Protein 2EGO (pdb70)

Solvent-accessible surface area: 10134 Å² total; per-residue (Å²): 171,126,79,103,90,87,8,55,0,116,40,35,118,154,87,108,9,6,21,88,12,18,18,26,40,48,35,135,37,14,4,2,0,25,64,24,81,137,106,10,21,0,72,166,31,33,6,59,46,0,11,6,3,18,7,0,68,70,83,94,4,128,76,25,140,79,188,94,0,59,74,36,20,170,90,28,34,53,78,0,107,0,40,3,29,96,5,123,172,130,83,98,60,92,7,53,0,121,40,36,119,161,89,109,11,7,30,77,15,72,22,10,4,0,23,148,116,72,115,14,8,6,2,24,108,25,84,138,100,11,18,0,74,163,30,35,6,59,62,11,5,3,8,12,8,0,70,69,80,85,14,131,58,34,179,58,183,68,1,49,66,41,22,144,91,25,38,50,81,0,108,1,42,0,42,122,8,155

Organism: Rattus norvegicus (NCBI:txid10116)

B-factor: mean 13.37, std 6.41, range [5.0, 46.19]

Secondary structure (DSSP, 8-state):
---EEEEEEE--TT---SEEEEEEE---EEEEEEEE-TT-HHHHTT--TTPEEEEETTEE-TT--HHHHHHHHHHTTTEEEEEEE---/---EEEEEEE--TT----EEEEEEEE---EEEEEEEEE-TTSHHHHHT--TTPEEEEETTEE-TT--HHHHHHHHHHTTTEEEEEEE---

Radius of gyration: 17.41 Å; Cα contacts (8 Å, |Δi|>4): 403; chains: 2; bounding box: 45×31×47 Å

GO terms:
  GO:0045211 postsynaptic membrane (C, EXP)
  GO:0005886 plasma membrane (C, EXP)
  GO:0030165 PDZ domain binding (F, IDA)
  GO:0031267 small GTPase binding (F, IDA)
  GO:0042802 identical protein binding (F, IPI)
  GO:0005515 protein binding (F, IPI)
  GO:0098978 glutamatergic synapse (C, IDA)
  GO:0098978 glutamatergic synapse (C, IMP)
  GO:0014069 postsynaptic density (C, IDA)
  GO:0014069 postsynaptic density (C, IMP)
  GO:0098978 glutamatergic synapse (C, IEP)
  GO:0014069 postsynaptic density (C, IEP)

InterPro domains:
  IPR001478 PDZ domain [PF00595] (101-184)
  IPR001478 PDZ domain [PS50106] (100-189)
  IPR001478 PDZ domain [SM00228] (109-189)
  IPR036034 PDZ superfamily [G3DSA:2.30.42.10] (95-189)
  IPR036034 PDZ superfamily [SSF50156] (90-190)
  IPR052122 Intracellular Trafficking and Signaling Regulator [PTHR15963] (1-392)

Sequence (178 aa):
SQQRKVLTLEKGDNQTFGFEIQTYGLVEMVTFVARVHESSPAQLAGLTPGDTIASVNGLNVEGIRHREIVDIIKASGNVLRLETLYGTSQQRKVLTLEKGDNQTFGFEIQTYGLHHVEMVTFVARVHESSPAQLAGLTPGDTIASVNGLNVEGIRHREIVDIIKASGNVLRLETLYGT

Structure (mmCIF, N/CA/C/O backbone):
data_2EGO
#
_entry.id   2EGO
#
_cell.length_a   111.282
_cell.length_b   30.034
_cell.length_c   80.111
_cell.angle_alpha   90
_cell.angle_beta   132.328
_cell.angle_gamma   90
#
_symmetry.space_group_name_H-M   'C 1 2 1'
#
loop_
_entity.id
_entity.type
_entity.pdbx_description
1 polymer 'General receptor for phosphoinositides 1-associated scaffold protein'
2 water water
#
loop_
_atom_site.group_PDB
_atom_site.id
_atom_site.type_symbol
_atom_site.label_atom_id
_atom_site.label_alt_id
_atom_site.label_comp_id
_atom_site.label_asym_id
_atom_site.label_entity_id
_atom_site.label_seq_id
_atom_site.pdbx_PDB_ins_code
_atom_site.Cartn_x
_atom_site.Cartn_y
_atom_site.Cartn_z
_atom_site.occupancy
_atom_site.B_iso_or_equiv
_atom_site.auth_seq_id
_atom_site.auth_comp_id
_atom_site.auth_asym_id
_atom_site.auth_atom_id
_atom_site.pdbx_PDB_model_num
ATOM 1 N N . SER A 1 2 ? 37.513 1.270 -0.700 1.00 16.92 95 SER A N 1
ATOM 2 C CA . SER A 1 2 ? 37.896 2.261 0.371 1.00 16.26 95 SER A CA 1
ATOM 3 C C . SER A 1 2 ? 37.495 3.697 0.011 1.00 13.71 95 SER A C 1
ATOM 4 O O . SER A 1 2 ? 38.193 4.371 -0.748 1.00 12.06 95 SER A O 1
ATOM 7 N N . GLN A 1 3 ? 36.377 4.162 0.561 1.00 11.69 96 GLN A N 1
ATOM 8 C CA . GLN A 1 3 ? 35.892 5.514 0.297 1.00 10.09 96 GLN A CA 1
ATOM 9 C C . GLN A 1 3 ? 35.882 6.329 1.587 1.00 8.49 96 GLN A C 1
ATOM 10 O O . GLN A 1 3 ? 35.011 6.150 2.428 1.00 8.21 96 GLN A O 1
ATOM 16 N N . GLN A 1 4 ? 36.852 7.223 1.729 1.00 8.47 97 GLN A N 1
ATOM 17 C CA . GLN A 1 4 ? 36.962 8.062 2.918 1.00 9.01 97 GLN A CA 1
ATOM 18 C C . GLN A 1 4 ? 35.930 9.184 2.991 1.00 9.73 97 GLN A C 1
ATOM 19 O O . GLN A 1 4 ? 35.651 9.713 4.073 1.00 8.80 97 GLN A O 1
ATOM 25 N N . ARG A 1 5 ? 35.369 9.543 1.839 1.00 9.81 98 ARG A N 1
ATOM 26 C CA . ARG A 1 5 ? 34.393 10.624 1.755 1.00 9.52 98 ARG A CA 1
ATOM 27 C C . ARG A 1 5 ? 32.940 10.215 1.974 1.00 9.15 98 ARG A C 1
ATOM 28 O O . ARG A 1 5 ? 32.437 9.286 1.339 1.00 9.25 98 ARG A O 1
ATOM 36 N N . LYS A 1 6 ? 32.272 10.930 2.874 1.00 8.22 99 LYS A N 1
ATOM 37 C CA . LYS A 1 6 ? 30.867 10.693 3.182 1.00 7.82 99 LYS A CA 1
ATOM 38 C C . LYS A 1 6 ? 30.083 11.985 2.973 1.00 7.49 99 LYS A C 1
ATOM 39 O O . LYS A 1 6 ? 30.561 13.069 3.312 1.00 8.05 99 LYS A O 1
ATOM 45 N N . VAL A 1 7 ? 28.886 11.864 2.404 1.00 6.87 100 VAL A N 1
ATOM 46 C CA . VAL A 1 7 ? 28.028 13.022 2.175 1.00 6.05 100 VAL A CA 1
ATOM 47 C C . VAL A 1 7 ? 26.871 12.963 3.159 1.00 5.71 100 VAL A C 1
ATOM 48 O O . VAL A 1 7 ? 26.210 11.933 3.294 1.00 6.36 100 VAL A O 1
ATOM 52 N N . LEU A 1 8 ? 26.635 14.065 3.863 1.00 5.53 101 LEU A N 1
ATOM 53 C CA . LEU A 1 8 ? 25.561 14.110 4.848 1.00 6.83 101 LEU A CA 1
ATOM 54 C C . LEU A 1 8 ? 24.600 15.274 4.645 1.00 6.73 101 LEU A C 1
ATOM 55 O O . LEU A 1 8 ? 24.946 16.293 4.052 1.00 6.37 101 LEU A O 1
ATOM 60 N N . THR A 1 9 ? 23.393 15.116 5.167 1.00 7.60 102 THR A N 1
ATOM 61 C CA . THR A 1 9 ? 22.399 16.169 5.088 1.00 8.16 102 THR A CA 1
ATOM 62 C C . THR A 1 9 ? 21.771 16.362 6.469 1.00 8.53 102 THR A C 1
ATOM 63 O O . THR A 1 9 ? 21.140 15.445 7.014 1.00 8.89 102 THR A O 1
ATOM 67 N N . LEU A 1 10 ? 21.967 17.548 7.040 1.00 8.03 103 LEU A N 1
ATOM 68 C CA . LEU A 1 10 ? 21.406 17.870 8.346 1.00 9.36 103 LEU A CA 1
ATOM 69 C C . LEU A 1 10 ? 20.160 18.732 8.186 1.00 10.36 103 LEU A C 1
ATOM 70 O O . LEU A 1 10 ? 20.091 19.571 7.286 1.00 10.57 103 LEU A O 1
ATOM 75 N N . GLU A 1 11 ? 19.178 18.525 9.059 1.00 11.55 104 GLU A N 1
ATOM 76 C CA . GLU A 1 11 ? 17.943 19.302 9.009 1.00 12.77 104 GLU A CA 1
ATOM 77 C C . GLU A 1 11 ? 17.505 19.650 10.416 1.00 12.42 104 GLU A C 1
ATOM 78 O O . GLU A 1 11 ? 17.469 18.783 11.289 1.00 11.76 104 GLU A O 1
ATOM 84 N N . LYS A 1 12 ? 17.168 20.919 10.628 1.00 11.77 105 LYS A N 1
ATOM 85 C CA . LYS A 1 12 ? 16.752 21.393 11.939 1.00 12.18 105 LYS A CA 1
ATOM 86 C C . LYS A 1 12 ? 15.501 22.256 11.864 1.00 12.86 105 LYS A C 1
ATOM 87 O O . LYS A 1 12 ? 14.973 22.529 10.778 1.00 12.18 105 LYS A O 1
ATOM 93 N N . GLY A 1 13 ? 15.040 22.687 13.034 1.00 12.69 106 GLY A N 1
ATOM 94 C CA . GLY A 1 13 ? 13.876 23.543 13.121 1.00 14.68 106 GLY A CA 1
ATOM 95 C C . GLY A 1 13 ? 14.337 24.986 13.136 1.00 15.90 106 GLY A C 1
ATOM 96 O O . GLY A 1 13 ? 15.529 25.256 13.280 1.00 15.89 106 GLY A O 1
ATOM 97 N N . ASP A 1 14 ? 13.396 25.914 13.004 1.00 17.59 107 ASP A N 1
ATOM 98 C CA . ASP A 1 14 ? 13.712 27.337 12.974 1.00 19.97 107 ASP A CA 1
ATOM 99 C C . ASP A 1 14 ? 14.561 27.917 14.087 1.00 20.41 107 ASP A C 1
ATOM 100 O O . ASP A 1 14 ? 15.630 28.476 13.836 1.00 21.99 107 ASP A O 1
ATOM 105 N N . ASN A 1 15 ? 14.080 27.799 15.316 1.00 19.87 108 ASN A N 1
ATOM 106 C CA . ASN A 1 15 ? 14.777 28.376 16.453 1.00 19.82 108 ASN A CA 1
ATOM 107 C C . ASN A 1 15 ? 15.791 27.459 17.126 1.00 18.65 108 ASN A C 1
ATOM 108 O O . ASN A 1 15 ? 15.906 27.431 18.356 1.00 18.06 108 ASN A O 1
ATOM 113 N N . GLN A 1 16 ? 16.542 26.716 16.325 1.00 18.33 109 GLN A N 1
ATOM 114 C CA . GLN A 1 16 ? 17.540 25.823 16.895 1.00 16.65 109 GLN A CA 1
ATOM 115 C C . GLN A 1 16 ? 18.766 25.707 16.017 1.00 14.42 109 GLN A C 1
ATOM 116 O O .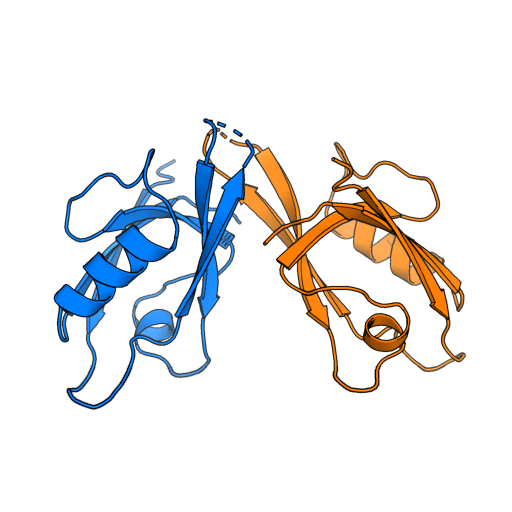 GLN A 1 16 ? 18.776 26.170 14.874 1.00 12.40 109 GLN A O 1
ATOM 122 N N . THR A 1 17 ? 19.802 25.094 16.577 1.00 12.67 110 THR A N 1
ATOM 123 C CA . THR A 1 17 ? 21.067 24.897 15.888 1.00 11.75 110 THR A CA 1
ATOM 124 C C . THR A 1 17 ? 21.225 23.442 15.480 1.00 9.94 110 THR A C 1
ATOM 125 O O . THR A 1 17 ? 20.478 22.570 15.939 1.00 9.88 110 THR A O 1
ATOM 129 N N . PHE A 1 18 ? 22.200 23.192 14.612 1.00 9.49 111 PHE A N 1
ATOM 130 C CA . PHE A 1 18 ? 22.468 21.844 14.120 1.00 9.53 111 PHE A CA 1
ATOM 131 C C . PHE A 1 18 ? 23.081 20.939 15.177 1.00 9.14 111 PHE A C 1
ATOM 132 O O . PHE A 1 18 ? 23.009 19.715 15.070 1.00 9.39 111 PHE A O 1
ATOM 140 N N . GLY A 1 19 ? 23.689 21.540 16.193 1.00 8.95 112 GLY A N 1
ATOM 141 C CA . GLY A 1 19 ? 24.273 20.747 17.260 1.00 8.93 112 GLY A CA 1
ATOM 142 C C . GLY A 1 19 ? 25.699 20.262 17.089 1.00 8.95 112 GLY A C 1
ATOM 143 O O . GLY A 1 19 ? 26.019 19.134 17.468 1.00 9.69 112 GLY A O 1
ATOM 144 N N . PHE A 1 20 ? 26.567 21.089 16.519 1.00 8.18 113 PHE A N 1
ATOM 145 C CA . PHE A 1 20 ? 27.959 20.694 16.369 1.00 8.15 113 PHE A CA 1
ATOM 146 C C . PHE A 1 20 ? 28.881 21.908 16.342 1.00 9.12 113 PHE A C 1
ATOM 147 O O . PHE A 1 20 ? 28.451 23.027 16.049 1.00 9.99 113 PHE A O 1
ATOM 155 N N . GLU A 1 21 ? 30.146 21.673 16.672 1.00 9.27 114 GLU A N 1
ATOM 156 C CA . GLU A 1 21 ? 31.161 22.714 16.675 1.00 10.40 114 GLU A CA 1
ATOM 157 C C . GLU A 1 21 ? 32.287 22.296 15.746 1.00 9.42 114 GLU A C 1
ATOM 158 O O . GLU A 1 21 ? 32.586 21.108 15.617 1.00 10.44 114 GLU A O 1
ATOM 164 N N . ILE A 1 22 ? 32.901 23.268 15.084 1.00 8.42 115 ILE A N 1
ATOM 165 C CA . ILE A 1 22 ? 34.009 22.977 14.186 1.00 7.62 115 ILE A CA 1
ATOM 166 C C . ILE A 1 22 ? 35.283 23.570 14.764 1.00 7.86 115 ILE A C 1
ATOM 167 O O . ILE A 1 22 ? 35.231 24.451 15.621 1.00 6.80 115 ILE A O 1
ATOM 172 N N . GLN A 1 23 ? 36.421 23.067 14.297 1.00 6.75 116 GLN A N 1
ATOM 173 C CA . GLN A 1 23 ? 37.721 23.552 14.738 1.00 7.76 116 GLN A CA 1
ATOM 174 C C . GLN A 1 23 ? 38.663 23.566 13.549 1.00 8.80 116 GLN A C 1
ATOM 175 O O . GLN A 1 23 ? 38.796 22.572 12.831 1.00 7.25 116 GLN A O 1
ATOM 181 N N . THR A 1 24 ? 39.300 24.709 13.332 1.00 9.36 117 THR A N 1
ATOM 182 C CA . THR A 1 24 ? 40.236 24.860 12.234 1.00 11.29 117 THR A CA 1
ATOM 183 C C . THR A 1 24 ? 41.624 24.675 12.824 1.00 12.68 117 THR A C 1
ATOM 184 O O . THR A 1 24 ? 42.035 25.402 13.739 1.00 13.71 117 THR A O 1
ATOM 188 N N . TYR A 1 25 ? 42.331 23.687 12.297 1.00 13.28 118 TYR A N 1
ATOM 189 C CA . TYR A 1 25 ? 43.650 23.318 12.777 1.00 15.34 118 TYR A CA 1
ATOM 190 C C . TYR A 1 25 ? 44.750 23.441 11.726 1.00 16.00 118 TYR A C 1
ATOM 191 O O . TYR A 1 25 ? 44.590 23.001 10.588 1.00 15.53 118 TYR A O 1
ATOM 200 N N . GLY A 1 26 ? 45.877 24.037 12.112 1.00 16.60 119 GLY A N 1
ATOM 201 C CA . GLY A 1 26 ? 46.978 24.181 11.179 1.00 17.98 119 GLY A CA 1
ATOM 202 C C . GLY A 1 26 ? 47.905 22.980 11.178 1.00 19.21 119 GLY A C 1
ATOM 203 O O . GLY A 1 26 ? 48.558 22.695 12.188 1.00 19.64 119 GLY A O 1
ATOM 204 N N . LEU A 1 27 ? 47.963 22.282 10.045 1.00 19.76 120 LEU A N 1
ATOM 205 C CA . LEU A 1 27 ? 48.810 21.101 9.875 1.00 21.01 120 LEU A CA 1
ATOM 206 C C . LEU A 1 27 ? 50.257 21.486 9.582 1.00 21.02 120 LEU A C 1
ATOM 207 O O . LEU A 1 27 ? 50.531 22.554 9.029 1.00 20.74 120 LEU A O 1
ATOM 212 N N . VAL A 1 35 ? 46.645 20.136 3.844 1.00 24.60 128 VAL A N 1
ATOM 213 C CA . VAL A 1 35 ? 47.661 21.174 3.903 1.00 25.16 128 VAL A CA 1
ATOM 214 C C . VAL A 1 35 ? 47.206 22.384 4.695 1.00 25.65 128 VAL A C 1
ATOM 215 O O . VAL A 1 35 ? 46.005 22.619 4.831 1.00 26.68 128 VAL A O 1
ATOM 216 N N . GLU A 1 36 ? 48.165 23.153 5.212 1.00 25.86 129 GLU A N 1
ATOM 217 C CA . GLU A 1 36 ? 47.871 24.342 6.007 1.00 25.74 129 GLU A CA 1
ATOM 218 C C . GLU A 1 36 ? 46.670 24.143 6.927 1.00 24.09 129 GLU A C 1
ATOM 219 O O . GLU A 1 36 ? 46.622 23.182 7.699 1.00 24.11 129 GLU A O 1
ATOM 225 N N . MET A 1 37 ? 45.694 25.044 6.825 1.00 22.59 130 MET A N 1
ATOM 226 C CA . MET A 1 37 ? 44.504 24.972 7.663 1.00 20.98 130 MET A CA 1
ATOM 227 C C . MET A 1 37 ? 43.475 23.942 7.193 1.00 19.91 130 MET A C 1
ATOM 228 O O . MET A 1 37 ? 43.075 23.924 6.025 1.00 19.60 130 MET A O 1
ATOM 233 N N . VAL A 1 38 ? 43.061 23.094 8.130 1.00 17.61 131 VAL A N 1
ATOM 234 C CA . VAL A 1 38 ? 42.071 22.043 7.898 1.00 16.37 131 VAL A CA 1
ATOM 235 C C . VAL A 1 38 ? 41.025 22.185 8.992 1.00 13.41 131 VAL A C 1
ATOM 236 O O . VAL A 1 38 ? 41.357 22.458 10.144 1.00 14.41 131 VAL A O 1
ATOM 240 N N . THR A 1 39 ? 39.767 21.988 8.635 1.00 11.30 132 THR A N 1
ATOM 241 C CA . THR A 1 39 ? 38.683 22.105 9.593 1.00 9.97 132 THR A CA 1
ATOM 242 C C . THR A 1 39 ? 38.059 20.740 9.846 1.00 9.95 132 THR A C 1
ATOM 243 O O . THR A 1 39 ? 37.793 19.982 8.911 1.00 9.10 132 THR A O 1
ATOM 247 N N . PHE A 1 40 ? 37.851 20.412 11.117 1.00 8.57 133 PHE A N 1
ATOM 248 C CA . PHE A 1 40 ? 37.246 19.132 11.450 1.00 7.66 133 PHE A CA 1
ATOM 249 C C . PHE A 1 40 ? 36.098 19.326 12.427 1.00 7.04 133 PHE A C 1
ATOM 250 O O . PHE A 1 40 ? 35.897 20.426 12.948 1.00 6.40 133 PHE A O 1
ATOM 258 N N . VAL A 1 41 ? 35.320 18.270 12.641 1.00 5.21 134 VAL A N 1
ATOM 259 C CA . VAL A 1 41 ? 34.197 18.330 13.566 1.00 6.32 134 VAL A CA 1
ATOM 260 C C . VAL A 1 41 ? 34.761 18.181 14.978 1.00 7.05 134 VAL A C 1
ATOM 261 O O . VAL A 1 41 ? 35.234 17.108 15.354 1.00 6.85 134 VAL A O 1
ATOM 265 N N . ALA A 1 42 ? 34.713 19.263 15.749 1.00 8.30 135 ALA A N 1
ATOM 266 C CA . A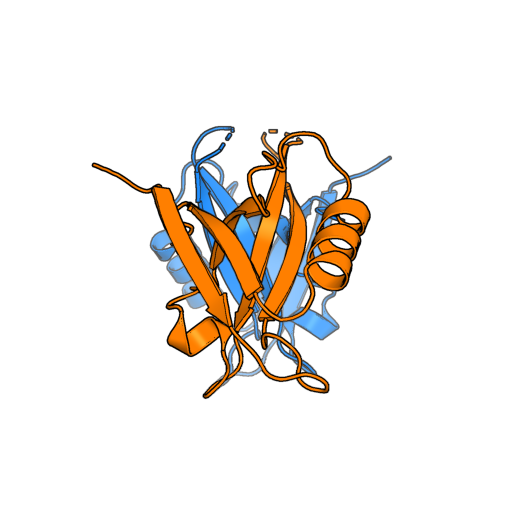LA A 1 42 ? 35.248 19.251 17.102 1.00 8.40 135 ALA A CA 1
ATOM 267 C C . ALA A 1 42 ? 34.333 18.571 18.109 1.00 8.83 135 ALA A C 1
ATOM 268 O O . ALA A 1 42 ? 34.794 17.853 19.003 1.00 8.98 135 ALA A O 1
ATOM 270 N N . ARG A 1 43 ? 33.036 18.798 17.959 1.00 8.97 136 ARG A N 1
ATOM 271 C CA . ARG A 1 43 ? 32.057 18.242 18.878 1.00 10.95 136 ARG A CA 1
ATOM 272 C C . ARG A 1 43 ? 30.665 18.132 18.257 1.00 9.26 136 ARG A C 1
ATOM 273 O O . ARG A 1 43 ? 30.293 18.937 17.398 1.00 10.61 136 ARG A O 1
ATOM 281 N N . VAL A 1 44 ? 29.918 17.118 18.688 1.00 8.25 137 VAL A N 1
ATOM 282 C CA . VAL A 1 44 ? 28.553 16.867 18.234 1.00 8.06 137 VAL A CA 1
ATOM 283 C C . VAL A 1 44 ? 27.705 16.576 19.475 1.00 8.53 137 VAL A C 1
ATOM 284 O O . VAL A 1 44 ? 28.002 15.648 20.227 1.00 7.36 137 VAL A O 1
ATOM 288 N N . HIS A 1 45 ? 26.653 17.361 19.689 1.00 8.12 138 HIS A N 1
ATOM 289 C CA . HIS A 1 45 ? 25.801 17.173 20.862 1.00 9.65 138 HIS A CA 1
ATOM 290 C C . HIS A 1 45 ? 24.846 15.995 20.770 1.00 9.70 138 HIS A C 1
ATOM 291 O O . HIS A 1 45 ? 24.336 15.665 19.698 1.00 8.89 138 HIS A O 1
ATOM 298 N N . GLU A 1 46 ? 24.610 15.372 21.919 1.00 10.59 139 GLU A N 1
ATOM 299 C CA . GLU A 1 46 ? 23.695 14.245 22.034 1.00 11.31 139 GLU A CA 1
ATOM 300 C C . GLU A 1 46 ? 22.300 14.685 21.621 1.00 11.06 139 GLU A C 1
ATOM 301 O O . GLU A 1 46 ? 21.873 15.782 21.973 1.00 11.30 139 GLU A O 1
ATOM 307 N N . SER A 1 47 ? 21.599 13.824 20.887 1.00 10.21 140 SER A N 1
ATOM 308 C CA . SER A 1 47 ? 20.228 14.093 20.443 1.00 10.87 140 SER A CA 1
ATOM 309 C C . SER A 1 47 ? 20.074 15.215 19.411 1.00 10.02 140 SER A C 1
ATOM 310 O O . SER A 1 47 ? 18.953 15.632 19.116 1.00 10.03 140 SER A O 1
ATOM 313 N N . SER A 1 48 ? 21.188 15.684 18.861 1.00 9.35 141 SER A N 1
ATOM 314 C CA . SER A 1 48 ? 21.174 16.785 17.894 1.00 9.50 141 SER A CA 1
ATOM 315 C C . SER A 1 48 ? 20.939 16.378 16.443 1.00 9.55 141 SER A C 1
ATOM 316 O O . SER A 1 48 ? 21.063 15.206 16.084 1.00 7.91 141 SER A O 1
ATOM 319 N N . PRO A 1 49 ? 20.597 17.363 15.588 1.00 8.92 142 PRO A N 1
ATOM 320 C CA . PRO A 1 49 ? 20.359 17.125 14.162 1.00 8.39 142 PRO A CA 1
ATOM 321 C C . PRO A 1 49 ? 21.639 16.555 13.547 1.00 7.88 142 PRO A C 1
ATOM 322 O O . PRO A 1 49 ? 21.591 15.658 12.700 1.00 6.47 142 PRO A O 1
ATOM 326 N N . ALA A 1 50 ? 22.780 17.091 13.986 1.00 7.18 143 ALA A N 1
ATOM 327 C CA . ALA A 1 50 ? 24.084 16.651 13.503 1.00 7.00 143 ALA A CA 1
ATOM 328 C C . ALA A 1 50 ? 24.319 15.177 13.838 1.00 7.63 143 ALA A C 1
ATOM 329 O O . ALA A 1 50 ? 24.785 14.410 12.997 1.00 7.09 143 ALA A O 1
ATOM 331 N N . GLN A 1 51 ? 24.000 14.782 15.066 1.00 8.27 144 GLN A N 1
ATOM 332 C CA . GLN A 1 51 ? 24.183 13.391 15.460 1.00 8.39 144 GLN A CA 1
ATOM 333 C C . GLN A 1 51 ? 23.259 12.494 14.639 1.00 8.70 144 GLN A C 1
ATOM 334 O O . GLN A 1 51 ? 23.678 11.449 14.142 1.00 10.32 144 GLN A O 1
ATOM 340 N N . LEU A 1 52 ? 22.005 12.911 14.497 1.00 8.96 145 LEU A N 1
ATOM 341 C CA . LEU A 1 52 ? 21.027 12.137 13.741 1.00 9.90 145 LEU A CA 1
ATOM 342 C C . LEU A 1 52 ? 21.479 11.956 12.290 1.00 9.95 145 LEU A C 1
ATOM 343 O O . LEU A 1 52 ? 21.258 10.906 11.683 1.00 7.44 145 LEU A O 1
ATOM 348 N N . ALA A 1 53 ? 22.124 12.983 11.746 1.00 8.47 146 ALA A N 1
ATOM 349 C CA . ALA A 1 53 ? 22.606 12.942 10.370 1.00 9.42 146 ALA A CA 1
ATOM 350 C C . ALA A 1 53 ? 23.872 12.099 10.240 1.00 9.53 146 ALA A C 1
ATOM 351 O O . ALA A 1 53 ? 24.330 11.809 9.127 1.00 9.15 146 ALA A O 1
ATOM 353 N N . GLY A 1 54 ? 24.448 11.722 11.379 1.00 8.27 147 GLY A N 1
ATOM 354 C CA . GLY A 1 54 ? 25.650 10.916 11.361 1.00 9.32 147 GLY A CA 1
ATOM 355 C C . GLY A 1 54 ? 26.964 11.676 11.453 1.00 9.37 147 GLY A C 1
ATOM 356 O O . GLY A 1 54 ? 28.028 11.079 11.302 1.00 9.45 147 GLY A O 1
ATOM 357 N N . LEU A 1 55 ? 26.909 12.982 11.701 1.00 8.87 148 LEU A N 1
ATOM 358 C CA . LEU A 1 55 ? 28.134 13.768 11.799 1.00 7.99 148 LEU A CA 1
ATOM 359 C C . LEU A 1 55 ? 28.943 13.217 12.969 1.00 8.49 148 LEU A C 1
ATOM 360 O O . LEU A 1 55 ? 28.410 13.009 14.063 1.00 7.73 148 LEU A O 1
ATOM 365 N N . THR A 1 56 ? 30.232 12.989 12.742 1.00 8.68 149 THR A N 1
ATOM 366 C CA . THR A 1 56 ? 31.071 12.400 13.774 1.00 7.95 149 THR A CA 1
ATOM 367 C C . THR A 1 56 ? 32.328 13.195 14.106 1.00 7.10 149 THR A C 1
ATOM 368 O O . THR A 1 56 ? 33.090 13.576 13.219 1.00 6.08 149 THR A O 1
ATOM 372 N N . PRO A 1 57 ? 32.556 13.451 15.408 1.00 7.06 150 PRO A N 1
ATOM 373 C CA . PRO A 1 57 ? 33.717 14.202 15.893 1.00 7.03 150 PRO A CA 1
ATOM 374 C C . PRO A 1 57 ? 35.035 13.629 15.382 1.00 6.92 150 PRO A C 1
ATOM 375 O O . PRO A 1 57 ? 35.253 12.416 15.415 1.00 7.16 150 PRO A O 1
ATOM 379 N N . GLY A 1 58 ? 35.908 14.510 14.907 1.00 6.13 151 GLY A N 1
ATOM 380 C CA . GLY A 1 58 ? 37.194 14.075 14.400 1.00 6.45 151 GLY A CA 1
ATOM 381 C C . GLY A 1 58 ? 37.268 13.962 12.890 1.00 6.95 151 GLY A C 1
ATOM 382 O O . GLY A 1 58 ? 38.358 13.880 12.331 1.00 6.50 151 GLY A O 1
ATOM 383 N N . ASP A 1 59 ? 36.111 13.952 12.227 1.00 6.69 152 ASP A N 1
ATOM 384 C CA . ASP A 1 59 ? 36.077 13.852 10.774 1.00 5.70 152 ASP A CA 1
ATOM 385 C C . ASP A 1 59 ? 36.420 15.200 10.171 1.00 5.92 152 ASP A C 1
ATOM 386 O O . ASP A 1 59 ? 35.991 16.235 10.673 1.00 6.25 152 ASP A O 1
ATOM 391 N N . THR A 1 60 ? 37.206 15.186 9.102 1.00 5.64 153 THR A N 1
ATOM 392 C CA . THR A 1 60 ? 37.595 16.422 8.439 1.00 6.95 153 THR A CA 1
ATOM 393 C C . THR A 1 60 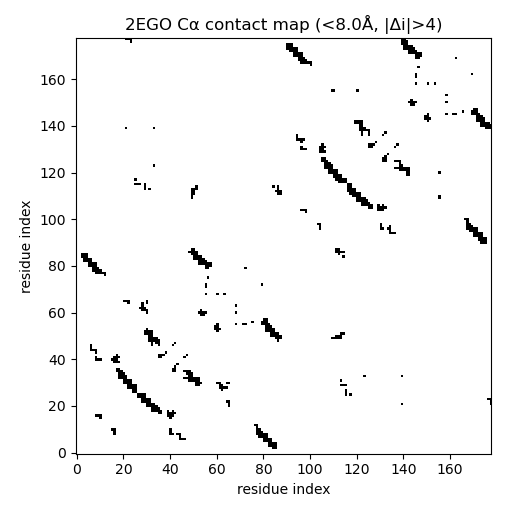? 36.443 16.899 7.565 1.00 7.26 153 THR A C 1
ATOM 394 O O . THR A 1 60 ? 35.840 16.109 6.838 1.00 7.23 153 THR A O 1
ATOM 398 N N . ILE A 1 61 ? 36.120 18.185 7.641 1.00 6.47 154 ILE A N 1
ATOM 399 C CA . ILE A 1 61 ? 35.048 18.709 6.806 1.00 7.58 154 ILE A CA 1
ATOM 400 C C . ILE A 1 61 ? 35.671 19.085 5.460 1.00 6.84 154 ILE A C 1
ATOM 401 O O . ILE A 1 61 ? 36.558 19.930 5.388 1.00 7.78 154 ILE A O 1
ATOM 406 N N . ALA A 1 62 ? 35.225 18.428 4.395 1.00 6.84 155 ALA A N 1
ATOM 407 C CA . ALA A 1 62 ? 35.768 18.697 3.068 1.00 6.22 155 ALA A CA 1
ATOM 408 C C . ALA A 1 62 ? 35.007 19.809 2.348 1.00 5.65 155 ALA A C 1
ATOM 409 O O . ALA A 1 62 ? 35.602 20.616 1.641 1.00 6.37 155 ALA A O 1
ATOM 411 N N . SER A 1 63 ? 33.695 19.848 2.532 1.00 5.80 156 SER A N 1
ATOM 412 C CA . SER A 1 63 ? 32.889 20.865 1.874 1.00 6.82 156 SER A CA 1
ATOM 413 C C . SER A 1 63 ? 31.611 21.168 2.639 1.00 6.37 156 SER A C 1
ATOM 414 O O . SER A 1 63 ? 31.165 20.387 3.477 1.00 7.20 156 SER A O 1
ATOM 417 N N . VAL A 1 64 ? 31.031 22.321 2.348 1.00 5.00 157 VAL A N 1
ATOM 418 C CA . VAL A 1 64 ? 29.790 22.730 2.981 1.00 5.73 157 VAL A CA 1
ATOM 419 C C . VAL A 1 64 ? 28.914 23.306 1.883 1.00 5.00 157 VAL A C 1
ATOM 420 O O . VAL A 1 64 ? 29.309 24.250 1.216 1.00 5.44 157 VAL A O 1
ATOM 424 N N . ASN A 1 65 ? 27.737 22.716 1.697 1.00 5.87 158 ASN A N 1
ATOM 425 C CA . ASN A 1 65 ? 26.808 23.145 0.662 1.00 6.57 158 ASN A CA 1
ATOM 426 C C . ASN A 1 65 ? 27.516 23.246 -0.691 1.00 7.20 158 ASN A C 1
ATOM 427 O O . ASN A 1 65 ? 27.326 24.203 -1.444 1.00 6.90 158 ASN A O 1
ATOM 432 N N . GLY A 1 66 ? 28.342 22.244 -0.987 1.00 7.41 159 GLY A N 1
ATOM 433 C CA . GLY A 1 66 ? 29.048 22.199 -2.255 1.00 8.74 159 GLY A CA 1
ATOM 434 C C . GLY A 1 66 ? 30.289 23.059 -2.388 1.00 9.15 159 GLY A C 1
ATOM 435 O O . GLY A 1 66 ? 30.897 23.125 -3.465 1.00 9.17 159 GLY A O 1
ATOM 436 N N . LEU A 1 67 ? 30.676 23.721 -1.307 1.00 8.17 160 LEU A N 1
ATOM 437 C CA . LEU A 1 67 ? 31.857 24.565 -1.345 1.00 10.00 160 LEU A CA 1
ATOM 438 C C . LEU A 1 67 ? 33.039 23.900 -0.644 1.00 9.79 160 LEU A C 1
ATOM 439 O O . LEU A 1 67 ? 32.944 23.528 0.520 1.00 9.02 160 LEU A O 1
ATOM 444 N N . ASN A 1 68 ? 34.142 23.749 -1.371 1.00 9.68 161 ASN A N 1
ATOM 445 C CA . ASN A 1 68 ? 35.367 23.170 -0.828 1.00 11.20 161 ASN A CA 1
ATOM 446 C C . ASN A 1 68 ? 35.877 24.188 0.202 1.00 11.60 161 ASN A C 1
ATOM 447 O O . ASN A 1 68 ? 36.105 25.349 -0.136 1.00 10.58 161 ASN A O 1
ATOM 452 N N . VAL A 1 69 ? 36.057 23.762 1.450 1.00 12.12 162 VAL A N 1
ATOM 453 C CA . VAL A 1 69 ? 36.505 24.693 2.485 1.00 13.84 162 VAL A CA 1
ATOM 454 C C . VAL A 1 69 ? 38.009 24.742 2.764 1.00 15.55 162 VAL A C 1
ATOM 455 O O . VAL A 1 69 ? 38.442 25.402 3.702 1.00 15.75 162 VAL A O 1
ATOM 459 N N . GLU A 1 70 ? 38.793 24.057 1.937 1.00 17.93 163 GLU A N 1
ATOM 460 C CA . GLU A 1 70 ? 40.255 23.999 2.064 1.00 20.62 163 GLU A CA 1
ATOM 461 C C . GLU A 1 70 ? 40.941 25.262 2.625 1.00 21.43 163 GLU A C 1
ATOM 462 O O . GLU A 1 70 ? 41.442 25.256 3.759 1.00 22.32 163 GLU A O 1
ATOM 468 N N . GLY A 1 71 ? 40.957 26.345 1.858 1.00 20.69 164 GLY A N 1
ATOM 469 C CA . GLY A 1 71 ? 41.631 27.546 2.343 1.00 20.94 164 GLY A CA 1
ATOM 470 C C . GLY A 1 71 ? 40.747 28.548 3.059 1.00 20.46 164 GLY A C 1
ATOM 471 O O . GLY A 1 71 ? 40.920 29.761 2.906 1.00 21.18 164 GLY A O 1
ATOM 472 N N . ILE A 1 72 ? 39.812 28.053 3.860 1.00 18.68 165 ILE A N 1
ATOM 473 C CA . ILE A 1 72 ? 38.889 28.925 4.576 1.00 17.21 165 ILE A CA 1
ATOM 474 C C . ILE A 1 72 ? 38.993 28.740 6.091 1.00 17.30 165 ILE A C 1
ATOM 475 O O . ILE A 1 72 ? 39.191 27.619 6.569 1.00 17.79 165 ILE A O 1
ATOM 480 N N . ARG A 1 73 ? 38.862 29.834 6.843 1.00 15.73 166 ARG A N 1
ATOM 481 C CA . ARG A 1 73 ? 38.954 29.766 8.305 1.00 15.38 166 ARG A CA 1
ATOM 482 C C . ARG A 1 73 ? 37.620 29.591 9.017 1.00 13.85 166 ARG A C 1
ATOM 483 O O . ARG A 1 73 ? 36.555 29.727 8.424 1.00 13.40 166 ARG A O 1
ATOM 491 N N . HIS A 1 74 ? 37.707 29.316 10.317 1.00 13.37 167 HIS A N 1
ATOM 492 C CA . HIS A 1 74 ? 36.550 29.073 11.175 1.00 12.80 167 HIS A CA 1
ATOM 493 C C . HIS A 1 74 ? 35.330 29.972 10.974 1.00 12.06 167 HIS A C 1
ATOM 494 O O . HIS A 1 74 ? 34.242 29.491 10.650 1.00 11.38 167 HIS A O 1
ATOM 501 N N . ARG A 1 75 ? 35.500 31.276 11.159 1.00 11.44 168 ARG A N 1
ATOM 502 C CA . ARG A 1 75 ? 34.362 32.177 11.039 1.00 10.75 168 ARG A CA 1
ATOM 503 C C . ARG A 1 75 ? 33.653 32.195 9.690 1.00 9.46 168 ARG A C 1
ATOM 504 O O . ARG A 1 75 ? 32.427 32.253 9.647 1.00 8.12 168 ARG A O 1
ATOM 512 N N . GLU A 1 76 ? 34.410 32.154 8.600 1.00 8.63 169 GLU A N 1
ATOM 513 C CA . GLU A 1 76 ? 33.794 32.171 7.275 1.00 9.51 169 GLU A CA 1
ATOM 514 C C . GLU A 1 76 ? 32.943 30.916 7.066 1.00 9.47 169 GLU A C 1
ATOM 515 O O . GLU A 1 76 ? 31.872 30.972 6.460 1.00 7.60 169 GLU A O 1
ATOM 521 N N . ILE A 1 77 ? 33.423 29.789 7.579 1.00 9.50 170 ILE A N 1
ATOM 522 C CA . ILE A 1 77 ? 32.688 28.535 7.466 1.00 7.97 170 ILE A CA 1
ATOM 523 C C . ILE A 1 77 ? 31.432 28.608 8.334 1.00 7.73 170 ILE A C 1
ATOM 524 O O . ILE A 1 77 ? 30.363 28.170 7.927 1.00 7.84 170 ILE A O 1
ATOM 529 N N . VAL A 1 78 ? 31.551 29.169 9.536 1.00 8.56 171 VAL A N 1
ATOM 530 C CA . VAL A 1 78 ? 30.385 29.292 10.403 1.00 8.64 171 VAL A CA 1
ATOM 531 C C . VAL A 1 78 ? 29.340 30.195 9.740 1.00 8.30 171 VAL A C 1
ATOM 532 O O . VAL A 1 78 ? 28.140 29.964 9.870 1.00 8.10 171 VAL A O 1
ATOM 536 N N . ASP A 1 79 ? 29.803 31.216 9.023 1.00 8.02 172 ASP A N 1
ATOM 537 C CA . ASP A 1 79 ? 28.891 32.133 8.345 1.00 7.55 172 ASP A CA 1
ATOM 538 C C . ASP A 1 79 ? 28.110 31.366 7.289 1.00 7.97 172 ASP A C 1
ATOM 539 O O . ASP A 1 79 ? 26.900 31.538 7.142 1.00 7.28 172 ASP A O 1
ATOM 544 N N . ILE A 1 80 ? 28.817 30.519 6.550 1.00 7.19 173 ILE A N 1
ATOM 545 C CA . ILE A 1 80 ? 28.178 29.716 5.521 1.00 7.45 173 ILE A CA 1
ATOM 546 C C . ILE A 1 80 ? 27.131 28.818 6.165 1.00 7.49 173 ILE A C 1
ATOM 547 O O . ILE A 1 80 ? 26.010 28.693 5.663 1.00 7.42 173 ILE A O 1
ATOM 552 N N . ILE A 1 81 ? 27.494 28.196 7.282 1.00 7.69 174 ILE A N 1
ATOM 553 C CA . ILE A 1 81 ? 26.566 27.322 7.979 1.00 7.79 174 ILE A CA 1
ATOM 554 C C . ILE A 1 81 ? 25.339 28.097 8.442 1.00 8.27 174 ILE A C 1
ATOM 555 O O . ILE A 1 81 ? 24.216 27.626 8.295 1.00 9.52 174 ILE A O 1
ATOM 560 N N . LYS A 1 82 ? 25.541 29.293 8.993 1.00 9.63 175 LYS A N 1
ATOM 561 C CA . LYS A 1 82 ? 24.406 30.085 9.453 1.00 10.79 175 LYS A CA 1
ATOM 562 C C . LYS A 1 82 ? 23.494 30.495 8.290 1.00 9.97 175 LYS A C 1
ATOM 563 O O . LYS A 1 82 ? 22.269 30.467 8.420 1.00 10.67 175 LYS A O 1
ATOM 569 N N . ALA A 1 83 ? 24.087 30.861 7.158 1.00 10.41 176 ALA A N 1
ATOM 570 C CA . ALA A 1 83 ? 23.309 31.283 5.991 1.00 9.57 176 ALA A CA 1
ATOM 571 C C . ALA A 1 83 ? 22.485 30.148 5.383 1.00 9.32 176 ALA A C 1
ATOM 572 O O . ALA A 1 83 ? 21.480 30.388 4.712 1.00 9.66 176 ALA A O 1
ATOM 574 N N . SER A 1 84 ? 22.906 28.915 5.646 1.00 9.07 177 SER A N 1
ATOM 575 C CA . SER A 1 84 ? 22.245 27.727 5.111 1.00 9.84 177 SER A CA 1
ATOM 576 C C . SER A 1 84 ? 20.804 27.486 5.588 1.00 10.00 177 SER A C 1
ATOM 577 O O . SER A 1 84 ? 20.062 26.723 4.966 1.00 10.49 177 SER A O 1
ATOM 580 N N . GLY A 1 85 ? 20.398 28.123 6.681 1.00 9.75 178 GLY A N 1
ATOM 581 C CA . GLY A 1 85 ? 19.043 27.926 7.169 1.00 10.73 178 GLY A CA 1
ATOM 582 C C . GLY A 1 85 ? 18.840 26.608 7.902 1.00 10.05 178 GLY A C 1
ATOM 583 O O . GLY A 1 85 ? 19.715 26.179 8.649 1.00 10.37 178 GLY A O 1
ATOM 584 N N . ASN A 1 86 ? 17.705 25.951 7.666 1.00 10.76 179 ASN A N 1
ATOM 585 C CA . ASN A 1 86 ? 17.381 24.686 8.335 1.00 10.21 179 ASN A CA 1
ATOM 586 C C . ASN A 1 86 ? 17.909 23.404 7.696 1.00 9.05 179 ASN A C 1
ATOM 587 O O . ASN A 1 86 ? 17.729 22.318 8.247 1.00 8.71 179 ASN A O 1
ATOM 592 N N . VAL A 1 87 ? 18.534 23.524 6.531 1.00 7.40 180 VAL A N 1
ATOM 593 C CA . VAL A 1 87 ? 19.089 22.363 5.853 1.00 8.99 180 VAL A CA 1
ATOM 594 C C . VAL A 1 87 ? 20.551 22.647 5.558 1.00 8.13 180 VAL A C 1
ATOM 595 O O . VAL A 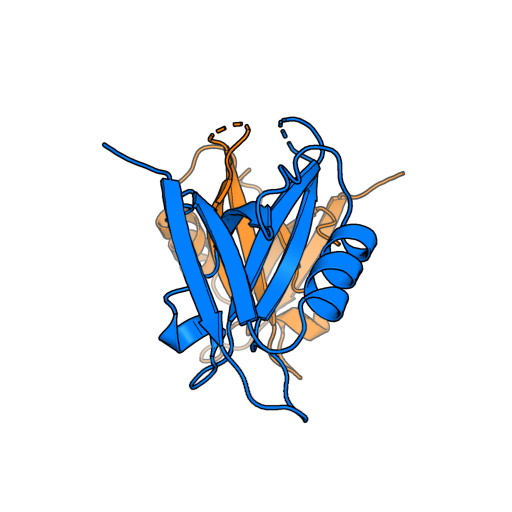1 87 ? 20.897 23.731 5.090 1.00 9.59 180 VAL A O 1
ATOM 599 N N . LEU A 1 88 ? 21.411 21.677 5.847 1.00 6.95 181 LEU A N 1
ATOM 600 C CA . LEU A 1 88 ? 22.838 21.830 5.605 1.00 6.38 181 LEU A CA 1
ATOM 601 C C . LEU A 1 88 ? 23.398 20.566 4.967 1.00 6.03 181 LEU A C 1
ATOM 602 O O . LEU A 1 88 ? 23.135 19.463 5.439 1.00 5.33 181 LEU A O 1
ATOM 607 N N . ARG A 1 89 ? 24.173 20.741 3.902 1.00 5.54 182 ARG A N 1
ATOM 608 C CA . ARG A 1 89 ? 24.797 19.630 3.187 1.00 7.17 182 ARG A CA 1
ATOM 609 C C . ARG A 1 89 ? 26.297 19.652 3.479 1.00 6.90 182 ARG A C 1
ATOM 610 O O . ARG A 1 89 ? 26.957 20.679 3.315 1.00 8.06 182 ARG A O 1
ATOM 618 N N . LEU A 1 90 ? 26.830 18.519 3.917 1.00 6.67 183 LEU A N 1
ATOM 619 C CA . LEU A 1 90 ? 28.245 18.425 4.245 1.00 6.73 183 LEU A CA 1
ATOM 620 C C . LEU A 1 90 ? 28.900 17.202 3.626 1.00 7.03 183 LEU A C 1
ATOM 621 O O . LEU A 1 90 ? 28.238 16.202 3.354 1.00 9.16 183 LEU A O 1
ATOM 626 N N . GLU A 1 91 ? 30.202 17.304 3.393 1.00 7.34 184 GLU A N 1
ATOM 627 C CA . GLU A 1 91 ? 30.994 16.182 2.902 1.00 7.50 184 GLU A CA 1
ATOM 628 C C . GLU A 1 91 ? 32.141 16.099 3.900 1.00 6.89 184 GLU A C 1
ATOM 629 O O . GLU A 1 91 ? 32.854 17.078 4.114 1.00 7.38 184 GLU A O 1
ATOM 635 N N . THR A 1 92 ? 32.300 14.939 4.527 1.00 7.14 185 THR A N 1
ATOM 636 C CA . THR A 1 92 ? 33.353 14.753 5.514 1.00 7.36 185 THR A CA 1
ATOM 637 C C . THR A 1 92 ? 34.208 13.535 5.199 1.00 7.33 185 THR A C 1
ATOM 638 O O . THR A 1 92 ? 33.786 12.642 4.464 1.00 7.05 185 THR A O 1
ATOM 642 N N . LEU A 1 93 ? 35.413 13.522 5.763 1.00 7.75 186 LEU A N 1
ATOM 643 C CA . LEU A 1 93 ? 36.372 12.443 5.578 1.00 8.98 186 LEU A CA 1
ATOM 644 C C . LEU A 1 93 ? 36.654 11.776 6.932 1.00 9.34 186 LEU A C 1
ATOM 645 O O . LEU A 1 93 ? 36.788 12.458 7.946 1.00 9.17 186 LEU A O 1
ATOM 650 N N . TYR A 1 94 ? 36.737 10.447 6.938 1.00 8.62 187 TYR A N 1
ATOM 651 C CA . TYR A 1 94 ? 36.983 9.688 8.168 1.00 8.60 187 TYR A CA 1
ATOM 652 C C . TYR A 1 94 ? 38.208 10.127 8.961 1.00 8.22 187 TYR A C 1
ATOM 653 O O . TYR A 1 94 ? 39.317 10.190 8.432 1.00 7.16 187 TYR A O 1
ATOM 662 N N . GLY A 1 95 ? 37.988 10.399 10.244 1.00 9.00 188 GLY A N 1
ATOM 663 C CA . GLY A 1 95 ? 39.067 10.791 11.131 1.00 9.54 188 GLY A CA 1
ATOM 664 C C . GLY A 1 95 ? 39.328 9.662 12.116 1.00 10.45 188 GLY A C 1
ATOM 665 O O . GLY A 1 95 ? 40.300 9.699 12.878 1.00 10.40 188 GLY A O 1
ATOM 666 N N . THR A 1 96 ? 38.450 8.658 12.084 1.00 9.94 189 THR A N 1
ATOM 667 C CA . THR A 1 96 ? 38.523 7.475 12.947 1.00 11.19 189 THR A CA 1
ATOM 668 C C . THR A 1 96 ? 37.883 6.273 12.250 1.00 11.78 189 THR A C 1
ATOM 669 O O . THR A 1 96 ? 38.007 5.143 12.782 1.00 12.44 189 THR A O 1
ATOM 674 N N . SER B 1 2 ? 56.840 34.038 19.052 1.00 23.07 95 SER B N 1
ATOM 675 C CA . SER B 1 2 ? 55.558 33.309 19.348 1.00 23.44 95 SER B CA 1
ATOM 676 C C . SER B 1 2 ? 55.769 31.851 19.755 1.00 22.92 95 SER B C 1
ATOM 677 O O . SER B 1 2 ? 56.343 31.057 18.998 1.00 22.33 95 SER B O 1
ATOM 680 N N . GLN B 1 3 ? 55.289 31.507 20.951 1.00 22.02 96 GLN B N 1
ATOM 681 C CA . GLN B 1 3 ? 55.415 30.154 21.489 1.00 22.21 96 GLN B CA 1
ATOM 682 C C . GLN B 1 3 ? 54.051 29.496 21.727 1.00 22.10 96 GLN B C 1
ATOM 683 O O . GLN B 1 3 ? 53.310 29.885 22.635 1.00 22.77 96 GLN B O 1
ATOM 689 N N . GLN B 1 4 ? 53.713 28.498 20.918 1.00 22.45 97 GLN B N 1
ATOM 690 C CA . GLN B 1 4 ? 52.433 27.817 21.094 1.00 22.66 97 GLN B CA 1
ATOM 691 C C . GLN B 1 4 ? 52.583 26.521 21.896 1.00 21.58 97 GLN B C 1
ATOM 692 O O . GLN B 1 4 ? 51.629 25.742 22.012 1.00 20.66 97 GLN B O 1
ATOM 698 N N . ARG B 1 5 ? 53.779 26.318 22.453 1.00 19.80 98 ARG B N 1
ATOM 699 C CA . ARG B 1 5 ? 54.113 25.143 23.258 1.00 18.50 98 ARG B CA 1
ATOM 700 C C . ARG B 1 5 ? 54.012 25.461 24.755 1.00 17.29 98 ARG B C 1
ATOM 701 O O . ARG B 1 5 ? 54.700 26.357 25.262 1.00 16.45 98 ARG B O 1
ATOM 709 N N . LYS B 1 6 ? 53.156 24.715 25.448 1.00 15.07 99 LYS B N 1
ATOM 710 C CA . LYS B 1 6 ? 52.924 24.885 26.880 1.00 14.00 99 LYS B CA 1
ATOM 711 C C . LYS B 1 6 ? 53.244 23.613 27.666 1.00 12.31 99 LYS B C 1
ATOM 712 O O . LYS B 1 6 ? 52.927 22.502 27.233 1.00 11.26 99 LYS B O 1
ATOM 718 N N . VAL B 1 7 ? 53.880 23.788 28.818 1.00 10.43 100 VAL B N 1
ATOM 719 C CA . VAL B 1 7 ? 54.237 22.678 29.694 1.00 10.08 100 VAL B CA 1
ATOM 720 C C . VAL B 1 7 ? 53.348 22.757 30.927 1.00 9.44 100 VAL B C 1
ATOM 721 O O . VAL B 1 7 ? 53.218 23.820 31.536 1.00 9.26 100 VAL B O 1
ATOM 725 N N . LEU B 1 8 ? 52.724 21.640 31.289 1.00 8.76 101 LEU B N 1
ATOM 726 C CA . LEU B 1 8 ? 51.826 21.616 32.432 1.00 9.22 101 LEU B CA 1
ATOM 727 C C . LEU B 1 8 ? 52.097 20.440 33.358 1.00 9.48 101 LEU B C 1
ATOM 728 O O . LEU B 1 8 ? 52.747 19.461 32.986 1.00 8.86 101 LEU B O 1
ATOM 733 N N . THR B 1 9 ? 51.587 20.550 34.574 1.00 9.15 102 THR B N 1
ATOM 734 C CA . THR B 1 9 ? 51.725 19.479 35.544 1.00 9.67 102 THR B CA 1
ATOM 735 C C . THR B 1 9 ? 50.366 19.286 36.186 1.00 9.54 102 THR B C 1
ATOM 736 O O . THR B 1 9 ? 49.781 20.231 36.714 1.00 9.87 102 THR B O 1
ATOM 740 N N . LEU B 1 10 ? 49.848 18.066 36.106 1.00 8.93 103 LEU B N 1
ATOM 741 C CA . LEU B 1 10 ? 48.564 17.752 36.705 1.00 9.39 103 LEU B CA 1
ATOM 742 C C . LEU B 1 10 ? 48.829 16.896 37.943 1.00 10.07 103 LEU B C 1
ATOM 743 O O . LEU B 1 10 ? 49.686 16.015 37.923 1.00 11.56 103 LEU B O 1
ATOM 748 N N . GLU B 1 11 ? 48.112 17.180 39.022 1.00 10.71 104 GLU B N 1
ATOM 749 C CA . GLU B 1 11 ? 48.270 16.441 40.271 1.00 12.07 104 GLU B CA 1
ATOM 750 C C . GLU B 1 11 ? 46.903 16.048 40.793 1.00 11.18 104 GLU B C 1
ATOM 751 O O . GLU B 1 11 ? 45.970 16.855 40.803 1.00 10.65 104 GLU B O 1
ATOM 757 N N . LYS B 1 12 ? 46.782 14.804 41.235 1.00 10.94 105 LYS B N 1
ATOM 758 C CA . LYS B 1 12 ? 45.511 14.324 41.737 1.00 11.29 105 LYS B CA 1
ATOM 759 C C . LYS B 1 12 ? 45.709 13.406 42.927 1.00 12.02 105 LYS B C 1
ATOM 760 O O . LYS B 1 12 ? 46.844 13.115 43.316 1.00 10.84 105 LYS B O 1
ATOM 766 N N . GLY B 1 13 ? 44.591 12.955 43.488 1.00 12.98 106 GLY B N 1
ATOM 767 C CA . GLY B 1 13 ? 44.623 12.043 44.616 1.00 14.56 106 GLY B CA 1
ATOM 768 C C . GLY B 1 13 ? 44.564 10.603 44.132 1.00 15.48 106 GLY B C 1
ATOM 769 O O . GLY B 1 13 ? 44.308 10.343 42.961 1.00 14.64 106 GLY B O 1
ATOM 770 N N . ASP B 1 14 ? 44.793 9.665 45.043 1.00 16.87 107 ASP B N 1
ATOM 771 C CA . ASP B 1 14 ? 44.787 8.244 44.716 1.00 18.73 107 ASP B CA 1
ATOM 772 C C . ASP B 1 14 ? 43.630 7.684 43.888 1.00 18.47 107 ASP B C 1
ATOM 773 O O . ASP B 1 14 ? 43.853 7.104 42.825 1.00 21.15 107 ASP B O 1
ATOM 778 N N . ASN B 1 15 ? 42.402 7.850 44.356 1.00 17.15 108 ASN B N 1
ATOM 779 C CA . ASN B 1 15 ? 41.254 7.287 43.654 1.00 16.93 108 ASN B CA 1
ATOM 780 C C . ASN B 1 15 ? 40.499 8.312 42.846 1.00 14.99 108 ASN B C 1
ATOM 781 O O . ASN B 1 15 ? 39.278 8.241 42.700 1.00 15.44 108 ASN B O 1
ATOM 786 N N . GLN B 1 16 ? 41.251 9.259 42.319 1.00 14.47 109 GLN B N 1
ATOM 787 C CA . GLN B 1 16 ? 40.692 10.327 41.520 1.00 13.73 109 GLN B CA 1
ATOM 788 C C . GLN B 1 16 ? 41.299 10.239 40.130 1.00 13.10 109 GLN B C 1
ATOM 789 O O . GLN B 1 16 ? 42.337 9.606 39.939 1.00 12.14 109 GLN B O 1
ATOM 795 N N . THR B 1 17 ? 40.629 10.846 39.160 1.00 11.93 110 THR B N 1
ATOM 796 C CA . THR B 1 17 ? 41.135 10.884 37.797 1.00 11.46 110 THR B CA 1
ATOM 797 C C . THR B 1 17 ? 41.539 12.330 37.551 1.00 9.79 110 THR B C 1
ATOM 798 O O . THR B 1 17 ? 41.142 13.219 38.302 1.00 9.52 110 THR B O 1
ATOM 802 N N . PHE B 1 18 ? 42.338 12.557 36.513 1.00 9.74 111 PHE B N 1
ATOM 803 C CA . PHE B 1 18 ? 42.811 13.898 36.192 1.00 8.21 111 PHE B CA 1
ATOM 804 C C . PHE B 1 18 ? 41.713 14.823 35.664 1.00 9.02 111 PHE B C 1
ATOM 805 O O . PHE B 1 18 ? 41.838 16.048 35.739 1.00 8.73 111 PHE B O 1
ATOM 813 N N . GLY B 1 19 ? 40.642 14.238 35.134 1.00 7.42 112 GLY B N 1
ATOM 814 C CA . GLY B 1 19 ? 39.529 15.036 34.660 1.00 6.85 112 GLY B CA 1
ATOM 815 C C . GLY B 1 19 ? 39.566 15.536 33.230 1.00 7.26 112 GLY B C 1
ATOM 816 O O . GLY B 1 19 ? 39.083 16.634 32.945 1.00 7.16 112 GLY B O 1
ATOM 817 N N . PHE B 1 20 ? 40.142 14.750 32.325 1.00 6.61 113 PHE B N 1
ATOM 818 C CA . PHE B 1 20 ? 40.180 15.159 30.931 1.00 6.92 113 PHE B CA 1
ATOM 819 C C . PHE B 1 20 ? 40.069 13.971 30.002 1.00 7.96 113 PHE B C 1
ATOM 820 O O . PHE B 1 20 ? 40.368 12.832 30.371 1.00 8.37 113 PHE B O 1
ATOM 828 N N . GLU B 1 21 ? 39.616 14.251 28.790 1.00 8.70 114 GLU B N 1
ATOM 829 C CA . GLU B 1 21 ? 39.466 13.225 27.777 1.00 9.59 114 GLU B CA 1
ATOM 830 C C . GLU B 1 21 ? 40.286 13.632 26.568 1.00 8.01 114 GLU B C 1
ATOM 831 O O . GLU B 1 21 ? 40.389 14.818 26.256 1.00 8.54 114 GLU B O 1
ATOM 837 N N . ILE B 1 22 ? 40.900 12.658 25.911 1.00 8.06 115 ILE B N 1
ATOM 838 C CA . ILE B 1 22 ? 41.654 12.953 24.697 1.00 8.89 115 ILE B CA 1
ATOM 839 C C . ILE B 1 22 ? 41.109 12.107 23.556 1.00 8.93 115 ILE B C 1
ATOM 840 O O . ILE B 1 22 ? 40.567 11.022 23.773 1.00 7.66 115 ILE B O 1
ATOM 845 N N . GLN B 1 2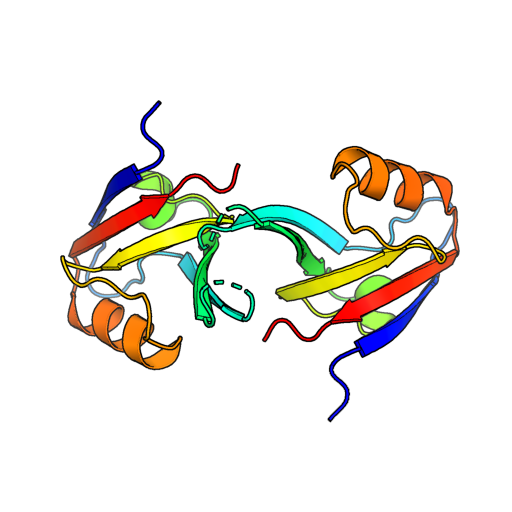3 ? 41.239 12.629 22.342 1.00 8.96 116 GLN B N 1
ATOM 846 C CA . GLN B 1 23 ? 40.780 11.935 21.145 1.00 10.10 116 GLN B CA 1
ATOM 847 C C . GLN B 1 23 ? 41.858 12.096 20.089 1.00 9.05 116 GLN B C 1
ATOM 848 O O . GLN B 1 23 ? 42.382 13.190 19.894 1.00 9.23 116 GLN B O 1
ATOM 854 N N . THR B 1 24 ? 42.212 11.001 19.428 1.00 8.07 117 THR B N 1
ATOM 855 C CA . THR B 1 24 ? 43.229 11.051 18.395 1.00 8.00 117 THR B CA 1
ATOM 856 C C . THR B 1 24 ? 42.493 10.918 17.071 1.00 8.86 117 THR B C 1
ATOM 857 O O . THR B 1 24 ? 41.708 9.994 16.881 1.00 8.34 117 THR B O 1
ATOM 861 N N . TYR B 1 25 ? 42.742 11.870 16.180 1.00 8.34 118 TYR B N 1
ATOM 862 C CA . TYR B 1 25 ? 42.094 11.917 14.879 1.00 8.05 118 TYR B CA 1
ATOM 863 C C . TYR B 1 25 ? 43.101 11.883 13.743 1.00 8.59 118 TYR B C 1
ATOM 864 O O . TYR B 1 25 ? 44.206 12.410 13.855 1.00 8.02 118 TYR B O 1
ATOM 873 N N . GLY B 1 26 ? 42.704 11.257 12.643 1.00 8.37 119 GLY B N 1
ATOM 874 C CA . GLY B 1 26 ? 43.548 11.241 11.472 1.00 8.33 119 GLY B CA 1
ATOM 875 C C . GLY B 1 26 ? 42.975 12.365 10.631 1.00 8.84 119 GLY B C 1
ATOM 876 O O . GLY B 1 26 ? 41.907 12.211 10.047 1.00 8.85 119 GLY B O 1
ATOM 877 N N . LEU B 1 27 ? 43.654 13.507 10.597 1.00 8.83 120 LEU B N 1
ATOM 878 C CA . LEU B 1 27 ? 43.174 14.652 9.830 1.00 10.48 120 LEU B CA 1
ATOM 879 C C . LEU B 1 27 ? 43.697 14.573 8.404 1.00 11.28 120 LEU B C 1
ATOM 880 O O . LEU B 1 27 ? 44.855 14.232 8.170 1.00 11.48 120 LEU B O 1
ATOM 885 N N . HIS B 1 28 ? 42.834 14.902 7.451 1.00 12.83 121 HIS B N 1
ATOM 886 C CA . HIS B 1 28 ? 43.199 14.825 6.041 1.00 14.02 121 HIS B CA 1
ATOM 887 C C . HIS B 1 28 ? 43.880 16.062 5.463 1.00 15.40 121 HIS B C 1
ATOM 888 O O . HIS B 1 28 ? 43.342 17.169 5.518 1.00 15.22 121 HIS B O 1
ATOM 895 N N . HIS B 1 29 ? 45.073 15.845 4.911 1.00 16.50 122 HIS B N 1
ATOM 896 C CA . HIS B 1 29 ? 45.879 16.89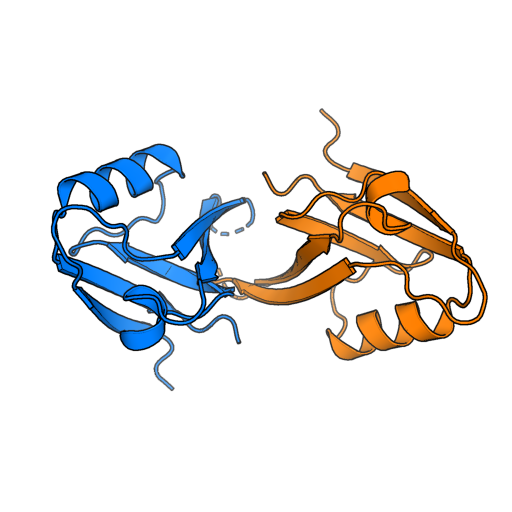5 4.302 1.00 17.98 122 HIS B CA 1
ATOM 897 C C . HIS B 1 29 ? 45.238 17.202 2.953 1.00 19.26 122 HIS B C 1
ATOM 898 O O . HIS B 1 29 ? 44.425 16.410 2.461 1.00 19.69 122 HIS B O 1
ATOM 905 N N . VAL B 1 35 ? 47.289 11.691 5.554 1.00 17.43 128 VAL B N 1
ATOM 906 C CA . VAL B 1 35 ? 46.584 11.812 6.828 1.00 17.47 128 VAL B CA 1
ATOM 907 C C . VAL B 1 35 ? 47.568 11.992 7.985 1.00 17.21 128 VAL B C 1
ATOM 908 O O . VAL B 1 35 ? 48.605 11.324 8.060 1.00 16.58 128 VAL B O 1
ATOM 912 N N . GLU B 1 36 ? 47.219 12.894 8.893 1.00 16.36 129 GLU B N 1
ATOM 913 C CA . GLU B 1 36 ? 48.062 13.195 10.039 1.00 16.14 129 GLU B CA 1
ATOM 914 C C . GLU B 1 36 ? 47.349 12.873 11.350 1.00 14.83 129 GLU B C 1
ATOM 915 O O . GLU B 1 36 ? 46.261 13.384 11.613 1.00 13.45 129 GLU B O 1
ATOM 921 N N . MET B 1 37 ? 47.964 12.023 12.170 1.00 13.69 130 MET B N 1
ATOM 922 C CA . MET B 1 37 ? 47.372 11.665 13.453 1.00 12.61 130 MET B CA 1
ATOM 923 C C . MET B 1 37 ? 47.662 12.780 14.437 1.00 11.56 130 MET B C 1
ATOM 924 O O . MET B 1 37 ? 48.812 13.172 14.613 1.00 10.48 130 MET B O 1
ATOM 929 N N . VAL B 1 38 ? 46.613 13.297 15.059 1.00 11.23 131 VAL B N 1
ATOM 930 C CA . VAL B 1 38 ? 46.753 14.364 16.038 1.00 10.14 131 VAL B CA 1
ATOM 931 C C . VAL B 1 38 ? 45.866 14.039 17.226 1.00 9.42 131 VAL B C 1
ATOM 932 O O . VAL B 1 38 ? 44.695 13.683 17.062 1.00 8.15 131 VAL B O 1
ATOM 936 N N . THR B 1 39 ? 46.426 14.160 18.425 1.00 9.64 132 THR B N 1
ATOM 937 C CA . THR B 1 39 ? 45.675 13.886 19.645 1.00 8.80 132 THR B CA 1
ATOM 938 C C . THR B 1 39 ? 45.226 15.210 20.251 1.00 9.43 132 THR B C 1
ATOM 939 O O . THR B 1 39 ? 46.039 16.097 20.513 1.00 9.22 132 THR B O 1
ATOM 943 N N . PHE B 1 40 ? 43.922 15.331 20.463 1.00 8.53 133 PHE B N 1
ATOM 944 C CA . PHE B 1 40 ? 43.334 16.541 21.010 1.00 8.39 133 PHE B CA 1
ATOM 945 C C . PHE B 1 40 ? 42.748 16.370 22.403 1.00 8.51 133 PHE B C 1
ATOM 946 O O . PHE B 1 40 ? 42.300 15.288 22.782 1.00 9.60 133 PHE B O 1
ATOM 954 N N . VAL B 1 41 ? 42.763 17.455 23.164 1.00 8.54 134 VAL B N 1
ATOM 955 C CA . VAL B 1 41 ? 42.139 17.454 24.473 1.00 8.32 134 VAL B CA 1
ATOM 956 C C . VAL B 1 41 ? 40.678 17.695 24.073 1.00 9.37 134 VAL B C 1
ATOM 957 O O . VAL B 1 41 ? 40.332 18.761 23.553 1.00 10.11 134 VAL B O 1
ATOM 961 N N . ALA B 1 42 ? 39.830 16.700 24.292 1.00 10.09 135 ALA B N 1
ATOM 962 C CA . ALA B 1 42 ? 38.423 16.803 23.911 1.00 10.91 135 ALA B CA 1
ATOM 963 C C . ALA B 1 42 ? 37.522 17.355 25.003 1.00 12.86 135 ALA B C 1
ATOM 964 O O . ALA B 1 42 ? 36.501 17.983 24.722 1.00 13.28 135 ALA B O 1
ATOM 966 N N . ARG B 1 43 ? 37.890 17.121 26.255 1.00 13.89 136 ARG B N 1
ATOM 967 C CA . ARG B 1 43 ? 37.072 17.603 27.352 1.00 14.59 136 ARG B CA 1
ATOM 968 C C . ARG B 1 43 ? 37.910 17.751 28.615 1.00 13.55 136 ARG B C 1
ATOM 969 O O . ARG B 1 43 ? 38.806 16.957 28.870 1.00 12.53 136 ARG B O 1
ATOM 977 N N . VAL B 1 44 ? 37.631 18.804 29.371 1.00 12.41 137 VAL B N 1
ATOM 978 C CA . VAL B 1 44 ? 38.312 19.055 30.633 1.00 11.65 137 VAL B CA 1
ATOM 979 C C . VAL B 1 44 ? 37.210 19.399 31.624 1.00 11.54 137 VAL B C 1
ATOM 980 O O . VAL B 1 44 ? 36.496 20.392 31.463 1.00 11.01 137 VAL B O 1
ATOM 984 N N . HIS B 1 45 ? 37.075 18.559 32.642 1.00 11.71 138 HIS B N 1
ATOM 985 C CA . HIS B 1 45 ? 36.034 18.725 33.638 1.00 11.38 138 HIS B CA 1
ATOM 986 C C . HIS B 1 45 ? 36.216 19.915 34.558 1.00 11.53 138 HIS B C 1
ATOM 987 O O . HIS B 1 45 ? 37.320 20.220 35.005 1.00 11.99 138 HIS B O 1
ATOM 994 N N . GLU B 1 46 ? 35.104 20.581 34.823 1.00 11.64 139 GLU B N 1
ATOM 995 C CA . GLU B 1 46 ? 35.069 21.737 35.701 1.00 11.60 139 GLU B CA 1
ATOM 996 C C . GLU B 1 46 ? 35.507 21.278 37.092 1.00 11.55 139 GLU B C 1
ATOM 997 O O . GLU B 1 46 ? 35.068 20.230 37.575 1.00 12.43 139 GLU B O 1
ATOM 1003 N N . SER B 1 47 ? 36.393 22.049 37.713 1.00 11.02 140 SER B N 1
ATOM 1004 C CA . SER B 1 47 ? 36.905 21.749 39.049 1.00 10.55 140 SER B CA 1
ATOM 1005 C C . SER B 1 47 ? 37.894 20.581 39.088 1.00 9.91 140 SER B C 1
ATOM 1006 O O . SER B 1 47 ? 38.273 20.112 40.166 1.00 10.23 140 SER B O 1
ATOM 1009 N N . SER B 1 48 ? 38.330 20.123 37.924 1.00 9.99 141 SER B N 1
ATOM 1010 C CA . SER B 1 48 ? 39.241 18.980 37.864 1.00 9.28 141 SER B CA 1
ATOM 1011 C C . SER B 1 48 ? 40.706 19.373 37.958 1.00 9.56 141 SER B C 1
ATOM 1012 O O . SER B 1 48 ? 41.055 20.548 37.811 1.00 8.12 141 SER B O 1
ATOM 1015 N N . PRO B 1 49 ? 41.584 18.386 38.212 1.00 9.12 142 PRO B N 1
ATOM 1016 C CA . PRO B 1 49 ? 43.023 18.647 38.308 1.00 9.45 142 PRO B CA 1
ATOM 1017 C C . PRO B 1 49 ? 43.534 19.197 36.972 1.00 8.91 142 PRO B C 1
ATOM 1018 O O . PRO B 1 49 ? 44.444 20.028 36.933 1.00 8.52 142 PRO B O 1
ATOM 1022 N N . ALA B 1 50 ? 42.939 18.720 35.879 1.00 8.18 143 ALA B N 1
ATOM 1023 C CA . ALA B 1 50 ? 43.326 19.162 34.543 1.00 8.64 143 ALA B CA 1
ATOM 1024 C C . ALA B 1 50 ? 43.018 20.651 34.378 1.00 8.65 143 ALA B C 1
ATOM 1025 O O . ALA B 1 50 ? 43.850 21.413 33.880 1.00 8.98 143 ALA B O 1
ATOM 1027 N N . GLN B 1 51 ? 41.822 21.062 34.791 1.00 8.94 144 GLN B N 1
ATOM 1028 C CA . GLN B 1 51 ? 41.438 22.463 34.684 1.00 8.99 144 GLN B CA 1
ATOM 1029 C C . GLN B 1 51 ? 42.363 23.327 35.534 1.00 8.66 144 GLN B C 1
ATOM 1030 O O . GLN B 1 51 ? 42.796 24.392 35.103 1.00 8.67 144 GLN B O 1
ATOM 1036 N N . LEU B 1 52 ? 42.668 22.855 36.739 1.00 8.67 145 LEU B N 1
ATOM 1037 C CA . LEU B 1 52 ? 43.552 23.591 37.645 1.00 9.04 145 LEU B CA 1
ATOM 1038 C C . LEU B 1 52 ? 44.953 23.745 37.058 1.00 9.00 145 LEU B C 1
ATOM 1039 O O . LEU B 1 52 ? 45.624 24.753 37.282 1.00 7.79 145 LEU B O 1
ATOM 1044 N N . ALA B 1 53 ? 45.391 22.742 36.303 1.00 8.22 146 ALA B N 1
ATOM 1045 C CA . ALA B 1 53 ? 46.705 22.769 35.676 1.00 8.24 146 ALA B CA 1
ATOM 1046 C C . ALA B 1 53 ? 46.691 23.671 34.446 1.00 8.15 146 ALA B C 1
ATOM 1047 O O . ALA B 1 53 ? 47.737 23.971 33.870 1.00 9.04 146 ALA B O 1
ATOM 1049 N N . GLY B 1 54 ? 45.497 24.089 34.040 1.00 8.88 147 GLY B N 1
ATOM 1050 C CA . GLY B 1 54 ? 45.372 24.951 32.881 1.00 8.99 147 GLY B CA 1
ATOM 1051 C C . GLY B 1 54 ? 45.306 24.206 31.559 1.00 9.82 147 GLY B C 1
ATOM 1052 O O . GLY B 1 54 ? 45.678 24.756 30.527 1.00 10.19 147 GLY B O 1
ATOM 1053 N N . LEU B 1 55 ? 44.851 22.953 31.581 1.00 9.91 148 LEU B N 1
ATOM 1054 C CA . LEU B 1 55 ? 44.737 22.166 30.355 1.00 10.00 148 LEU B CA 1
ATOM 1055 C C . LEU B 1 55 ? 43.528 22.696 29.590 1.00 9.67 148 LEU B C 1
ATOM 1056 O O . LEU B 1 55 ? 42.423 22.746 30.129 1.00 9.43 148 LEU B O 1
ATOM 1061 N N . THR B 1 56 ? 43.743 23.075 28.332 1.00 11.34 149 THR B N 1
ATOM 1062 C CA . THR B 1 56 ? 42.678 23.648 27.510 1.00 11.79 149 THR B CA 1
ATOM 1063 C C . THR B 1 56 ? 42.081 22.749 26.418 1.00 11.26 149 THR B C 1
ATOM 1064 O O . THR B 1 56 ? 42.803 22.230 25.568 1.00 9.35 149 THR B O 1
ATOM 1068 N N . PRO B 1 57 ? 40.747 22.571 26.430 1.00 10.97 150 PRO B N 1
ATOM 1069 C CA . PRO B 1 57 ? 40.074 21.742 25.423 1.00 10.60 150 PRO B CA 1
ATOM 1070 C C . PRO B 1 57 ? 40.422 22.311 24.055 1.00 9.52 150 PRO B C 1
ATOM 1071 O O . PRO B 1 57 ? 40.469 23.529 23.884 1.00 8.56 150 PRO B O 1
ATOM 1075 N N . GLY B 1 58 ? 40.675 21.438 23.086 1.00 9.13 151 GLY B N 1
ATOM 1076 C CA . GLY B 1 58 ? 41.014 21.916 21.758 1.00 9.29 151 GLY B CA 1
A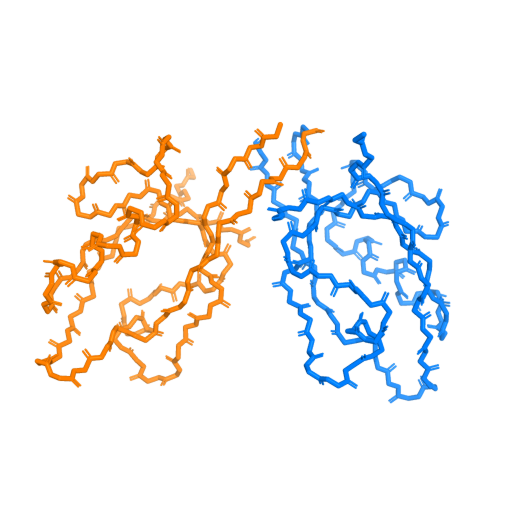TOM 1077 C C . GLY B 1 58 ? 42.503 21.907 21.489 1.00 9.70 151 GLY B C 1
ATOM 1078 O O . GLY B 1 58 ? 42.927 21.812 20.334 1.00 8.41 151 GLY B O 1
ATOM 1079 N N . ASP B 1 59 ? 43.311 22.017 22.544 1.00 9.15 152 ASP B N 1
ATOM 1080 C CA . ASP B 1 59 ? 44.749 21.991 22.354 1.00 9.11 152 ASP B CA 1
ATOM 1081 C C . ASP B 1 59 ? 45.166 20.557 22.065 1.00 9.02 152 ASP B C 1
ATOM 1082 O O . ASP B 1 59 ? 44.440 19.625 22.389 1.00 10.19 152 ASP B O 1
ATOM 1087 N N . THR B 1 60 ? 46.336 20.393 21.461 1.00 9.59 153 THR B N 1
ATOM 1088 C CA . THR B 1 60 ? 46.846 19.073 21.116 1.00 9.35 153 THR B CA 1
ATOM 1089 C C . THR B 1 60 ? 47.944 18.628 22.075 1.00 9.64 153 THR B C 1
ATOM 1090 O O . THR B 1 60 ? 48.691 19.453 22.605 1.00 8.24 153 THR B O 1
ATOM 1094 N N . ILE B 1 61 ? 48.028 17.322 22.302 1.00 8.02 154 ILE B N 1
ATOM 1095 C CA . ILE B 1 61 ? 49.050 16.773 23.183 1.00 9.14 154 ILE B CA 1
ATOM 1096 C C . ILE B 1 61 ? 50.336 16.599 22.387 1.00 8.79 154 ILE B C 1
ATOM 1097 O O . ILE B 1 61 ? 50.355 15.896 21.372 1.00 9.54 154 ILE B O 1
ATOM 1102 N N . ALA B 1 62 ? 51.409 17.242 22.842 1.00 8.32 155 ALA B N 1
ATOM 1103 C CA . ALA B 1 62 ? 52.699 17.135 22.174 1.00 9.15 155 ALA B CA 1
ATOM 1104 C C . ALA B 1 62 ? 53.526 16.021 22.812 1.00 9.19 155 ALA B C 1
ATOM 1105 O O . ALA B 1 62 ? 54.226 15.280 22.120 1.00 9.28 155 ALA B O 1
ATOM 1107 N N . SER B 1 63 ? 53.429 15.904 24.135 1.00 9.05 156 SER B N 1
ATOM 1108 C CA . SER B 1 63 ? 54.189 14.890 24.857 1.00 9.46 156 SER B CA 1
ATOM 1109 C C . SER B 1 63 ? 53.560 14.544 26.202 1.00 8.46 156 SER B C 1
ATOM 1110 O O . SER B 1 63 ? 52.830 15.341 26.788 1.00 8.45 156 SER B O 1
ATOM 1113 N N . VAL B 1 64 ? 53.867 13.349 26.693 1.00 7.80 157 VAL B N 1
ATOM 1114 C CA . VAL B 1 64 ? 53.357 12.893 27.972 1.00 8.72 157 VAL B CA 1
ATOM 1115 C C . VAL B 1 64 ? 54.545 12.320 28.746 1.00 8.16 157 VAL B C 1
ATOM 1116 O O . VAL B 1 64 ? 55.187 11.375 28.299 1.00 8.82 157 VAL B O 1
ATOM 1120 N N . ASN B 1 65 ? 54.841 12.919 29.895 1.00 8.03 158 ASN B N 1
ATOM 1121 C CA . ASN B 1 65 ? 55.961 12.497 30.728 1.00 8.59 158 ASN B CA 1
ATOM 1122 C C . ASN B 1 65 ? 57.274 12.404 29.951 1.00 9.40 158 ASN B C 1
ATOM 1123 O O . ASN B 1 65 ? 58.060 11.467 30.117 1.00 9.31 158 ASN B O 1
ATOM 1128 N N . GLY B 1 66 ? 57.507 13.404 29.104 1.00 8.92 159 GLY B N 1
ATOM 1129 C CA . GLY B 1 66 ? 58.727 13.447 28.324 1.00 9.42 159 GLY B CA 1
ATOM 1130 C C . GLY B 1 66 ? 58.703 12.666 27.027 1.00 10.08 159 GLY B C 1
ATOM 1131 O O . GLY B 1 66 ? 59.660 12.722 26.255 1.00 10.98 159 GLY B O 1
ATOM 1132 N N . LEU B 1 67 ? 57.618 11.943 26.776 1.00 9.32 160 LEU B N 1
ATOM 1133 C CA . LEU B 1 67 ? 57.517 11.162 25.552 1.00 10.12 160 LEU B CA 1
ATOM 1134 C C . LEU B 1 67 ? 56.749 11.889 24.452 1.00 10.02 160 LEU B C 1
ATOM 1135 O O . LEU B 1 67 ? 55.558 12.158 24.597 1.00 7.97 160 LEU B O 1
ATOM 1140 N N . ASN B 1 68 ? 57.443 12.193 23.357 1.00 10.15 161 ASN B N 1
ATOM 1141 C CA . ASN B 1 68 ? 56.830 12.850 22.206 1.00 12.68 161 ASN B CA 1
ATOM 1142 C C . ASN B 1 68 ? 55.789 11.846 21.706 1.00 12.97 161 ASN B C 1
ATOM 1143 O O . ASN B 1 68 ? 56.128 10.692 21.430 1.00 12.49 161 ASN B O 1
ATOM 1148 N N . VAL B 1 69 ? 54.531 12.263 21.600 1.00 13.78 162 VAL B N 1
ATOM 1149 C CA . VAL B 1 69 ? 53.484 11.339 21.154 1.00 16.31 162 VAL B CA 1
ATOM 1150 C C . VAL B 1 69 ? 53.427 11.138 19.643 1.00 18.41 162 VAL B C 1
ATOM 1151 O O . VAL B 1 69 ? 52.563 10.423 19.137 1.00 16.65 162 VAL B O 1
ATOM 1155 N N . GLU B 1 70 ? 54.371 11.761 18.946 1.00 22.07 163 GLU B N 1
ATOM 1156 C CA . GLU B 1 70 ? 54.499 11.687 17.488 1.00 25.85 163 GLU B CA 1
ATOM 1157 C C . GLU B 1 70 ? 53.865 10.464 16.818 1.00 26.71 163 GLU B C 1
ATOM 1158 O O . GLU B 1 70 ? 52.694 10.494 16.407 1.00 27.96 163 GLU B O 1
ATOM 1164 N N . GLY B 1 71 ? 54.642 9.392 16.709 1.00 27.05 164 GLY B N 1
ATOM 1165 C CA . GLY B 1 71 ? 54.153 8.189 16.065 1.00 27.48 164 GLY B CA 1
ATOM 1166 C C . GLY B 1 71 ? 53.708 7.078 16.994 1.00 27.57 164 GLY B C 1
ATOM 1167 O O . GLY B 1 71 ? 54.154 5.938 16.848 1.00 28.00 164 GLY B O 1
ATOM 1168 N N . ILE B 1 72 ? 52.846 7.388 17.959 1.00 27.19 165 ILE B N 1
ATOM 1169 C CA . ILE B 1 72 ? 52.374 6.347 18.856 1.00 26.49 165 ILE B CA 1
ATOM 1170 C C . ILE B 1 72 ? 50.854 6.293 18.943 1.00 25.08 165 ILE B C 1
ATOM 1171 O O . ILE B 1 72 ? 50.160 7.314 18.811 1.00 25.02 165 ILE B O 1
ATOM 1176 N N . ARG B 1 73 ? 50.350 5.087 19.171 1.00 23.47 166 ARG B N 1
ATOM 1177 C CA . ARG B 1 73 ? 48.921 4.832 19.262 1.00 22.71 166 ARG B CA 1
ATOM 1178 C C . ARG B 1 73 ? 48.212 5.566 20.396 1.00 21.31 166 ARG B C 1
ATOM 1179 O O . ARG B 1 73 ? 48.788 5.813 21.460 1.00 19.44 166 ARG B O 1
ATOM 1187 N N . HIS B 1 74 ? 46.945 5.893 20.149 1.00 19.30 167 HIS B N 1
ATOM 1188 C CA . HIS B 1 74 ? 46.095 6.566 21.123 1.00 18.57 167 HIS B CA 1
ATOM 1189 C C . HIS B 1 74 ? 46.042 5.742 22.417 1.00 19.21 167 HIS B C 1
ATOM 1190 O O . HIS B 1 74 ? 45.980 6.297 23.517 1.00 17.65 167 HIS B O 1
ATOM 1197 N N . ARG B 1 75 ? 46.057 4.415 22.283 1.00 18.67 168 ARG B N 1
ATOM 1198 C CA . ARG B 1 75 ? 46.024 3.557 23.462 1.00 19.13 168 ARG B CA 1
ATOM 1199 C C . ARG B 1 75 ? 47.295 3.707 24.282 1.00 17.96 168 ARG B C 1
ATOM 1200 O O . ARG B 1 75 ? 47.246 3.673 25.512 1.00 17.60 168 ARG B O 1
ATOM 1208 N N . GLU B 1 76 ? 48.428 3.856 23.597 1.00 17.14 169 GLU B N 1
ATOM 1209 C CA . GLU B 1 76 ? 49.710 4.034 24.267 1.00 16.36 169 GLU B CA 1
ATOM 1210 C C . GLU B 1 76 ? 49.606 5.263 25.156 1.00 14.42 169 GLU B C 1
ATOM 1211 O O . GLU B 1 76 ? 50.002 5.240 26.315 1.00 13.56 169 GLU B O 1
ATOM 1217 N N . ILE B 1 77 ? 49.068 6.343 24.597 1.00 13.30 170 ILE B N 1
ATOM 1218 C 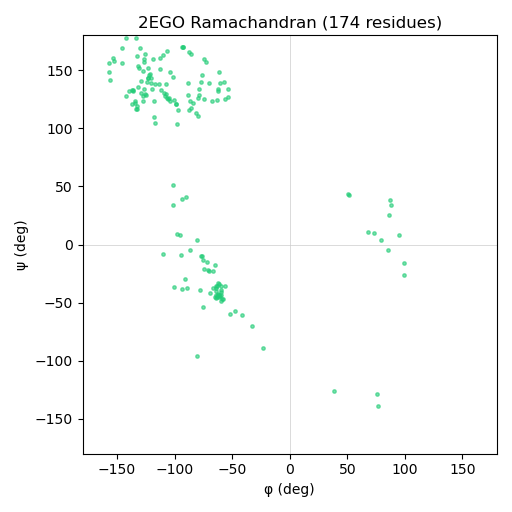CA . ILE B 1 77 ? 48.923 7.583 25.342 1.00 11.88 170 ILE B CA 1
ATOM 1219 C C . ILE B 1 77 ? 48.056 7.391 26.577 1.00 11.20 170 ILE B C 1
ATOM 1220 O O . ILE B 1 77 ? 48.434 7.804 27.668 1.00 12.26 170 ILE B O 1
ATOM 1225 N N . VAL B 1 78 ? 46.899 6.760 26.414 1.00 11.02 171 VAL B N 1
ATOM 1226 C CA . VAL B 1 78 ? 46.020 6.528 27.551 1.00 12.21 171 VAL B CA 1
ATOM 1227 C C . VAL B 1 78 ? 46.737 5.640 28.562 1.00 11.77 171 VAL B C 1
ATOM 1228 O O . VAL B 1 78 ? 46.690 5.903 29.759 1.00 12.44 171 VAL B O 1
ATOM 1232 N N . ASP B 1 79 ? 47.406 4.598 28.070 1.00 12.82 172 ASP B N 1
ATOM 1233 C CA . ASP B 1 79 ? 48.139 3.677 28.941 1.00 13.17 172 ASP B CA 1
ATOM 1234 C C . ASP B 1 79 ? 49.216 4.401 29.741 1.00 13.61 172 ASP B C 1
ATOM 1235 O O . ASP B 1 79 ? 49.392 4.146 30.937 1.00 12.94 172 ASP B O 1
ATOM 1240 N N . ILE B 1 80 ? 49.945 5.289 29.071 1.00 13.40 173 ILE B N 1
ATOM 1241 C CA . ILE B 1 80 ? 50.992 6.064 29.721 1.00 13.35 173 ILE B CA 1
ATOM 1242 C C . ILE B 1 80 ? 50.365 6.943 30.798 1.00 13.71 173 ILE B C 1
ATOM 1243 O O . ILE B 1 80 ? 50.878 7.031 31.908 1.00 13.10 173 ILE B O 1
ATOM 1248 N N . ILE B 1 81 ? 49.254 7.595 30.471 1.00 13.37 174 ILE B N 1
ATOM 1249 C CA . ILE B 1 81 ? 48.583 8.448 31.444 1.00 13.78 174 ILE B CA 1
ATOM 1250 C C . ILE B 1 81 ? 48.172 7.637 32.681 1.00 14.89 174 ILE B C 1
ATOM 1251 O O . ILE B 1 81 ? 48.421 8.058 33.815 1.00 15.60 174 ILE B O 1
ATOM 1256 N N . LYS B 1 82 ? 47.559 6.476 32.469 1.00 14.89 175 LYS B N 1
ATOM 1257 C CA . LYS B 1 82 ? 47.142 5.644 33.592 1.00 17.03 175 LYS B CA 1
ATOM 1258 C C . LYS B 1 82 ? 48.356 5.162 34.399 1.00 16.08 175 LYS B C 1
ATOM 1259 O O . LYS B 1 82 ? 48.297 5.058 35.629 1.00 16.62 175 LYS B O 1
ATOM 1265 N N . ALA B 1 83 ? 49.465 4.891 33.717 1.00 15.60 176 ALA B N 1
ATOM 1266 C CA . ALA B 1 83 ? 50.673 4.420 34.399 1.00 14.59 176 ALA B CA 1
ATOM 1267 C C . ALA B 1 83 ? 51.404 5.533 35.156 1.00 14.48 176 ALA B C 1
ATOM 1268 O O . ALA B 1 83 ? 52.279 5.263 35.981 1.00 13.63 176 ALA B O 1
ATOM 1270 N N . SER B 1 84 ? 51.032 6.781 34.878 1.00 12.84 177 SER B N 1
ATOM 1271 C CA . SER B 1 84 ? 51.673 7.940 35.492 1.00 12.31 177 SER B CA 1
ATOM 1272 C C . SER B 1 84 ? 51.343 8.152 36.973 1.00 12.49 177 SER B C 1
ATOM 1273 O O . SER B 1 84 ? 52.020 8.915 37.661 1.00 13.12 177 SER B O 1
ATOM 1276 N N . GLY B 1 85 ? 50.305 7.491 37.466 1.00 12.10 178 GLY B N 1
ATOM 1277 C CA . GLY B 1 85 ? 49.945 7.653 38.863 1.00 13.77 178 GLY B CA 1
ATOM 1278 C C . GLY B 1 85 ? 49.236 8.953 39.224 1.00 13.35 178 GLY B C 1
ATOM 1279 O O . GLY B 1 85 ? 48.255 9.333 38.579 1.00 13.50 178 GLY B O 1
ATOM 1280 N N . ASN B 1 86 ? 49.741 9.647 40.247 1.00 13.62 179 ASN B N 1
ATOM 1281 C CA . ASN B 1 86 ? 49.122 10.894 40.719 1.00 13.57 179 ASN B CA 1
ATOM 1282 C C . ASN B 1 86 ? 49.671 12.212 40.169 1.00 12.43 179 ASN B C 1
ATOM 1283 O O . ASN B 1 86 ? 49.086 13.276 40.397 1.00 12.15 179 ASN B O 1
ATOM 1288 N N . VAL B 1 87 ? 50.788 12.140 39.455 1.00 11.68 180 VAL B N 1
ATOM 1289 C CA . VAL B 1 87 ? 51.411 13.320 38.870 1.00 11.76 180 VAL B CA 1
ATOM 1290 C C . VAL B 1 87 ? 51.637 13.043 37.398 1.00 11.54 180 VAL B C 1
ATOM 1291 O O . VAL B 1 87 ? 52.219 12.020 37.034 1.00 12.80 180 VAL B O 1
ATOM 1295 N N . LEU B 1 88 ? 51.165 13.955 36.554 1.00 9.93 181 LEU B N 1
ATOM 1296 C CA . LEU B 1 88 ? 51.307 13.814 35.116 1.00 9.14 181 LEU B CA 1
ATOM 1297 C C . LEU B 1 88 ? 51.893 15.078 34.502 1.00 8.26 181 LEU B C 1
ATOM 1298 O O . LEU B 1 88 ? 51.418 16.183 34.767 1.00 7.61 181 LEU B O 1
ATOM 1303 N N . ARG B 1 89 ? 52.923 14.900 33.680 1.00 8.02 182 ARG B N 1
ATOM 1304 C CA . ARG B 1 89 ? 53.583 16.006 33.001 1.00 9.11 182 ARG B CA 1
ATOM 1305 C C . ARG B 1 89 ? 53.145 16.007 31.535 1.00 9.73 182 ARG B C 1
ATOM 1306 O O . ARG B 1 89 ? 53.273 14.999 30.851 1.00 8.63 182 ARG B O 1
ATOM 1314 N N . LEU B 1 90 ? 52.632 17.138 31.058 1.00 9.55 183 LEU B N 1
ATOM 1315 C CA . LEU B 1 90 ? 52.183 17.232 29.671 1.00 9.25 183 LEU B CA 1
ATOM 1316 C C . LEU B 1 90 ? 52.732 18.457 28.955 1.00 9.40 183 LEU B C 1
ATOM 1317 O O . LEU B 1 90 ? 53.030 19.473 29.579 1.00 10.85 183 LEU B O 1
ATOM 1322 N N . GLU B 1 91 ? 52.869 18.341 27.639 1.00 9.77 184 GLU B N 1
ATOM 1323 C CA . GLU B 1 91 ? 53.291 19.460 26.801 1.00 9.53 184 GLU B CA 1
ATOM 1324 C C . GLU B 1 91 ? 52.172 19.552 25.778 1.00 8.70 184 GLU B C 1
ATOM 1325 O O . GLU B 1 91 ? 51.802 18.550 25.178 1.00 8.13 184 GLU B O 1
ATOM 1331 N N . THR B 1 92 ? 51.609 20.739 25.606 1.00 8.93 185 THR B N 1
ATOM 1332 C CA . THR B 1 92 ? 50.533 20.909 24.641 1.00 9.12 185 THR B CA 1
ATOM 1333 C C . THR B 1 92 ? 50.860 22.025 23.678 1.00 9.70 185 THR B C 1
ATOM 1334 O O . THR B 1 92 ? 51.766 22.819 23.918 1.00 9.42 185 THR B O 1
ATOM 1338 N N . LEU B 1 93 ? 50.121 22.056 22.574 1.00 11.53 186 LEU B N 1
ATOM 1339 C CA . LEU B 1 93 ? 50.287 23.084 21.556 1.00 12.59 186 LEU B CA 1
ATOM 1340 C C . LEU B 1 93 ? 48.929 23.752 21.382 1.00 13.88 186 LEU B C 1
ATOM 1341 O O . LEU B 1 93 ? 47.888 23.093 21.478 1.00 12.43 186 LEU B O 1
ATOM 1346 N N . TYR B 1 94 ? 48.938 25.061 21.151 1.00 15.60 187 TYR B N 1
ATOM 1347 C CA . TYR B 1 94 ? 47.700 25.807 20.966 1.00 18.21 187 TYR B CA 1
ATOM 1348 C C . TYR B 1 94 ? 46.900 25.202 19.828 1.00 19.06 187 TYR B C 1
ATOM 1349 O O . TYR B 1 94 ? 47.406 25.055 18.710 1.00 17.69 187 TYR B O 1
ATOM 1358 N N . GLY B 1 95 ? 45.655 24.851 20.124 1.00 21.66 188 GLY B N 1
ATOM 1359 C CA . GLY B 1 95 ? 44.783 24.275 19.119 1.00 24.52 188 GLY B CA 1
ATOM 1360 C C . GLY B 1 95 ? 43.842 25.341 18.588 1.00 26.21 188 GLY B C 1
ATOM 1361 O O . GLY B 1 95 ? 43.516 25.364 17.403 1.00 27.19 188 GLY B O 1
ATOM 1362 N N . THR B 1 96 ? 43.403 26.226 19.476 1.00 28.12 189 THR B N 1
ATOM 1363 C CA . THR B 1 96 ? 42.487 27.301 19.109 1.00 29.81 189 THR B CA 1
ATOM 1364 C C . THR B 1 96 ? 43.248 28.620 19.064 1.00 30.47 189 THR B C 1
ATOM 1365 O O . THR B 1 96 ? 43.175 29.294 18.009 1.00 30.92 189 THR B O 1
#

CATH classification: 2.30.42.10

Foldseek 3Di:
DDQKDKWKFFDDQPDDQAWAKDWDADVGTWIFTQDGDPPGSCVVRPRDGQWTWQAKPPHGCVPHDRVVVVVSRVVVGGMIMTMTGDRD/DAQKDKWKFFDDQPDAQAWDKDWDLDPCRATWIFTQGGDDPGSCVVRVPDGQWTWQAKPPHGCHPDDPVVVVVSRVVVGGMIMTMTGDRD

Nearest PDB structures (foldseek):
  2ego-assembly1_A  TM=1.011E+00  e=9.860E-17  Rattus norvegicus
  2ego-assembly1_B  TM=9.847E-01  e=1.994E-15  Rattus norvegicus
  2egk-assembly3_A  TM=9.660E-01  e=1.033E-12  Rattus norvegicus
  7rm8-assembly1_A  TM=8.886E-01  e=6.301E-06  Homo sapiens
  5f67-assembly2_B  TM=8.551E-01  e=6.301E-06  Drosophila melanogaster